Protein AF-A0A920JWT4-F1 (afdb_monomer_lite)

Sequence (68 aa):
MNEFSESEKQEFLESMGMSEPGLNKVITSGYNILNLHTYFTAGPNELRAWTIKKCHRTSSCRKNTHRF

Secondary structure (DSSP, 8-state):
-TTS-HHHHHHHHHHTT-SS-HHHHHHHHHHHHTTEEEEEEE-SS-EEEEEEE--SSHHHHHHHHTT-

Foldseek 3Di:
DVPDDPVVVCVVCVVVVHNDDVVVVVVVVVCVVQQWDWDWDDDPPDIDTDIFHNDPDPVVVCVGVVVD

pLDDT: mean 72.35, std 9.96, range [48.66, 86.25]

Radius of gyration: 17.17 Å; chains: 1; bounding box: 45×28×29 Å

Structure (mmCIF, N/CA/C/O backbone):
data_AF-A0A920JWT4-F1
#
_entry.id   AF-A0A920JWT4-F1
#
loop_
_atom_site.group_PDB
_atom_site.id
_atom_site.type_symbol
_atom_site.label_atom_id
_atom_site.label_alt_id
_atom_site.label_comp_id
_atom_site.label_asym_id
_atom_site.label_entity_id
_atom_site.label_seq_id
_atom_site.pdbx_PDB_ins_code
_atom_site.Cartn_x
_atom_site.Cartn_y
_atom_site.Cartn_z
_atom_site.occupancy
_atom_site.B_iso_or_equiv
_atom_site.auth_seq_id
_atom_site.auth_comp_id
_atom_site.auth_asym_id
_atom_site.auth_atom_id
_atom_site.pdbx_PDB_model_num
ATOM 1 N N . MET A 1 1 ? -23.417 2.104 -0.695 1.00 48.66 1 MET A N 1
ATOM 2 C CA . MET A 1 1 ? -22.290 1.433 0.006 1.00 48.66 1 MET A CA 1
ATOM 3 C C . MET A 1 1 ? -21.590 2.323 1.034 1.00 48.66 1 MET A C 1
ATOM 5 O O . MET A 1 1 ? -21.118 1.773 2.016 1.00 48.66 1 MET A O 1
ATOM 9 N N . ASN A 1 2 ? -21.518 3.653 0.865 1.00 51.28 2 ASN A N 1
ATOM 10 C CA . ASN A 1 2 ? -20.867 4.534 1.854 1.00 51.28 2 ASN A CA 1
ATOM 11 C C . ASN A 1 2 ? -21.789 5.022 2.994 1.00 51.28 2 ASN A C 1
ATOM 13 O O . ASN A 1 2 ? -21.350 5.790 3.836 1.00 51.28 2 ASN A O 1
ATOM 17 N N . GLU A 1 3 ? -23.048 4.580 3.008 1.00 59.09 3 GLU A N 1
ATOM 18 C CA . GLU A 1 3 ? -24.071 4.978 3.991 1.00 59.09 3 GLU A CA 1
ATOM 19 C C . GLU A 1 3 ? -24.318 3.922 5.079 1.00 59.09 3 GLU A C 1
ATOM 21 O O . GLU A 1 3 ? -25.016 4.200 6.043 1.00 59.09 3 GLU A O 1
ATOM 26 N N . PHE A 1 4 ? -23.735 2.727 4.943 1.00 60.34 4 PHE A N 1
ATOM 27 C CA . PHE A 1 4 ? -23.834 1.672 5.951 1.00 60.34 4 PHE A CA 1
ATOM 28 C C . PHE A 1 4 ? -22.770 1.859 7.031 1.00 60.34 4 PHE A C 1
ATOM 30 O O . PHE A 1 4 ? -21.609 2.175 6.723 1.00 60.34 4 PHE A O 1
ATOM 37 N N . SER A 1 5 ? -23.164 1.634 8.281 1.00 66.81 5 SER A N 1
ATOM 38 C CA . SER A 1 5 ? -22.247 1.543 9.418 1.00 66.81 5 SER A CA 1
ATOM 39 C C . SER A 1 5 ? -21.231 0.406 9.213 1.00 66.81 5 SER A C 1
ATOM 41 O O . SER A 1 5 ? -21.455 -0.511 8.421 1.00 66.81 5 SER A O 1
ATOM 43 N N . GLU A 1 6 ? -20.075 0.470 9.881 1.00 67.31 6 GLU A N 1
ATOM 44 C CA . GLU A 1 6 ? -19.001 -0.534 9.744 1.00 67.31 6 GLU A CA 1
ATOM 45 C C . GLU A 1 6 ? -19.519 -1.969 9.973 1.00 67.31 6 GLU A C 1
ATOM 47 O O . GLU A 1 6 ? -19.147 -2.887 9.244 1.00 67.31 6 GLU A O 1
ATOM 52 N N . SER A 1 7 ? -20.448 -2.137 10.924 1.00 69.75 7 SER A N 1
ATOM 53 C CA . SER A 1 7 ? -21.096 -3.412 11.245 1.00 69.75 7 SER A CA 1
ATOM 54 C C . SER A 1 7 ? -22.004 -3.918 10.126 1.00 69.75 7 SER A C 1
ATOM 56 O O . SER A 1 7 ? -21.913 -5.079 9.743 1.00 69.75 7 SER A O 1
ATOM 58 N N . GLU A 1 8 ? -22.827 -3.048 9.537 1.00 69.12 8 GLU A N 1
ATOM 59 C CA . GLU A 1 8 ? -23.718 -3.423 8.429 1.00 69.12 8 GLU A CA 1
ATOM 60 C C . GLU A 1 8 ? -22.929 -3.770 7.162 1.00 69.12 8 GLU A C 1
ATOM 62 O O . GLU A 1 8 ? -23.307 -4.662 6.403 1.00 69.12 8 GLU A O 1
ATOM 67 N N . LYS A 1 9 ? -21.795 -3.096 6.930 1.00 69.62 9 LYS A N 1
ATOM 68 C CA . LYS A 1 9 ? -20.880 -3.451 5.836 1.00 69.62 9 LYS A CA 1
ATOM 69 C C . LYS A 1 9 ? -20.313 -4.851 6.027 1.00 69.62 9 LYS A C 1
ATOM 71 O O . LYS A 1 9 ? -20.216 -5.591 5.051 1.00 69.62 9 LYS A O 1
ATOM 76 N N . GLN A 1 10 ? -19.934 -5.199 7.252 1.00 70.44 10 GLN A N 1
ATOM 77 C CA . GLN A 1 10 ? -19.329 -6.487 7.561 1.00 70.44 10 GLN A CA 1
ATOM 78 C C . GLN A 1 10 ? -20.346 -7.631 7.457 1.00 70.44 10 GLN A C 1
ATOM 80 O O . GLN A 1 10 ? -20.060 -8.622 6.792 1.00 70.44 10 G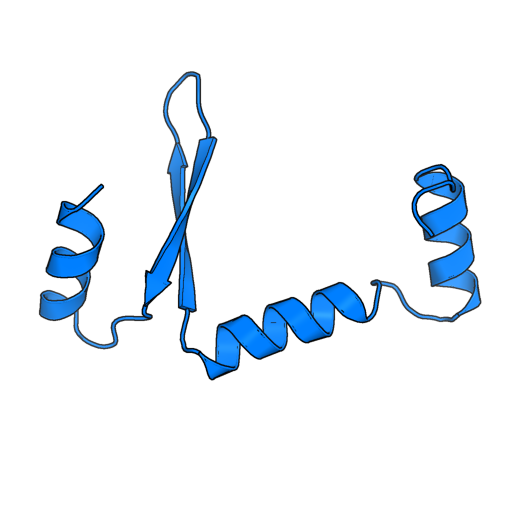LN A O 1
ATOM 85 N N . GLU A 1 11 ? -21.566 -7.448 7.967 1.00 71.50 11 GLU A N 1
ATOM 86 C CA . GLU A 1 11 ? -22.663 -8.414 7.792 1.00 71.50 11 GLU A CA 1
ATOM 87 C C . GLU A 1 11 ? -23.047 -8.598 6.315 1.00 71.50 11 GLU A C 1
ATOM 89 O O . GLU A 1 11 ? -23.265 -9.719 5.849 1.00 71.50 11 GLU A O 1
ATOM 94 N N . PHE A 1 12 ? -23.069 -7.515 5.531 1.00 69.69 12 PHE A N 1
ATOM 95 C CA . PHE A 1 12 ? -23.339 -7.591 4.094 1.00 69.69 12 PHE A CA 1
ATOM 96 C C . PHE A 1 12 ? -22.238 -8.356 3.340 1.00 69.69 12 PHE A C 1
ATOM 98 O O . PHE A 1 12 ? -22.531 -9.173 2.465 1.00 69.69 12 PHE A O 1
ATOM 105 N N . LEU A 1 13 ? -20.974 -8.133 3.704 1.00 68.31 13 LEU A N 1
ATOM 106 C CA . LEU A 1 13 ? -19.814 -8.842 3.159 1.00 68.31 13 LEU A CA 1
ATOM 107 C C . LEU A 1 13 ? -19.837 -10.339 3.514 1.00 68.31 13 LEU A C 1
ATOM 109 O O . LEU A 1 13 ? -19.652 -11.184 2.633 1.00 68.31 13 LEU A O 1
ATOM 113 N N . GLU A 1 14 ? -20.155 -10.672 4.765 1.00 73.38 14 GLU A N 1
ATOM 114 C CA . GLU A 1 14 ? -20.303 -12.053 5.234 1.00 73.38 14 GLU A CA 1
ATOM 115 C C . GLU A 1 14 ? -21.466 -12.776 4.541 1.00 73.38 14 GLU A C 1
ATOM 117 O O . GLU A 1 14 ? -21.299 -13.916 4.103 1.00 73.38 14 GLU A O 1
ATOM 122 N N . SER A 1 15 ? -22.604 -12.105 4.330 1.00 70.19 15 SER A N 1
ATOM 123 C CA . SER A 1 15 ? -23.760 -12.682 3.624 1.00 70.19 15 SER A CA 1
ATOM 124 C C . SER A 1 15 ? -23.484 -13.006 2.148 1.00 70.19 15 SER A C 1
ATOM 126 O O . SER A 1 15 ? -24.053 -13.950 1.601 1.00 70.19 15 SER A O 1
ATOM 128 N N . MET A 1 16 ? -22.570 -12.268 1.508 1.00 69.56 16 MET A N 1
ATOM 129 C CA . MET A 1 16 ? -22.089 -12.546 0.148 1.00 69.56 16 MET A CA 1
ATOM 130 C C . MET A 1 16 ? -20.936 -13.562 0.103 1.00 69.56 16 MET A C 1
ATOM 132 O O . MET A 1 16 ? -20.422 -13.850 -0.980 1.00 69.56 16 MET A O 1
ATOM 136 N N . GLY A 1 17 ? -20.502 -14.105 1.246 1.00 66.75 17 GLY A N 1
ATOM 137 C CA . GLY A 1 17 ? -19.371 -15.035 1.325 1.00 66.75 17 GLY A CA 1
ATOM 138 C C . GLY A 1 17 ? -18.026 -14.392 0.969 1.00 66.75 17 GLY A C 1
ATOM 139 O O . GLY A 1 17 ? -17.083 -15.086 0.584 1.00 66.75 17 GLY A O 1
ATOM 140 N N . MET A 1 18 ? -17.924 -13.065 1.059 1.00 62.16 18 MET A N 1
ATOM 141 C CA . MET A 1 18 ? -16.718 -12.308 0.740 1.00 62.16 18 MET A CA 1
ATOM 142 C C . MET A 1 18 ? -16.181 -11.652 2.011 1.00 62.16 18 MET A C 1
ATOM 144 O O . MET A 1 18 ? -16.721 -10.650 2.450 1.00 62.16 18 MET A O 1
ATOM 148 N N . SER A 1 19 ? -15.068 -12.140 2.571 1.00 64.56 19 SER A N 1
ATOM 149 C CA . SER A 1 19 ? -14.443 -11.486 3.741 1.00 64.56 19 SER A CA 1
ATOM 150 C C . SER A 1 19 ? -13.896 -10.085 3.454 1.00 64.56 19 SER A C 1
ATOM 152 O O . SER A 1 19 ? -13.588 -9.348 4.382 1.00 64.56 19 SER A O 1
ATOM 154 N N . GLU A 1 20 ? -13.748 -9.711 2.181 1.00 65.44 20 GLU A N 1
ATOM 155 C CA . GLU A 1 20 ? -13.227 -8.408 1.787 1.00 65.44 20 GLU A CA 1
ATOM 156 C C . GLU A 1 20 ? -13.984 -7.856 0.578 1.00 65.44 20 GLU A C 1
ATOM 158 O O . GLU A 1 20 ? -14.287 -8.610 -0.358 1.00 65.44 20 GLU A O 1
ATOM 163 N N . PRO A 1 21 ? -14.233 -6.535 0.533 1.00 72.88 21 PRO A N 1
ATOM 164 C CA . PRO A 1 21 ? -14.834 -5.907 -0.629 1.00 72.88 21 PRO A CA 1
ATOM 165 C C . PRO A 1 21 ? -13.942 -6.134 -1.852 1.00 72.88 21 PRO A C 1
ATOM 167 O O . PRO A 1 21 ? -12.739 -5.863 -1.827 1.00 72.88 21 PRO A O 1
ATOM 170 N N . GLY A 1 22 ? -14.536 -6.590 -2.959 1.00 71.38 22 GLY A N 1
ATOM 171 C CA . GLY A 1 22 ? -13.808 -6.871 -4.205 1.00 71.38 22 GLY A CA 1
ATOM 172 C C . GLY A 1 22 ? -12.986 -5.682 -4.721 1.00 71.38 22 GLY A C 1
ATOM 173 O O . GLY A 1 22 ? -11.961 -5.873 -5.374 1.00 71.38 22 GLY A O 1
ATOM 174 N N . LEU A 1 23 ? -13.368 -4.458 -4.348 1.00 75.12 23 LEU A N 1
ATOM 175 C CA . LEU A 1 23 ? -12.610 -3.246 -4.639 1.00 75.12 23 LEU A CA 1
ATOM 176 C C . LEU A 1 23 ? -11.181 -3.288 -4.066 1.00 75.12 23 LEU A C 1
ATOM 178 O O . LEU A 1 23 ? -10.241 -2.934 -4.776 1.00 75.12 23 LEU A O 1
ATOM 182 N N . ASN A 1 24 ? -10.983 -3.800 -2.846 1.00 77.06 24 ASN A N 1
ATOM 183 C CA . ASN A 1 24 ? -9.649 -3.927 -2.244 1.00 77.06 24 ASN A CA 1
ATOM 184 C C . ASN A 1 24 ? -8.760 -4.890 -3.041 1.00 77.06 24 ASN A C 1
ATOM 186 O O . ASN A 1 24 ? -7.564 -4.637 -3.219 1.00 77.06 24 ASN A O 1
ATOM 190 N N . LYS A 1 25 ? -9.350 -5.955 -3.599 1.00 77.94 25 LYS A N 1
ATOM 191 C CA . LYS A 1 25 ? -8.639 -6.906 -4.464 1.00 77.94 25 LYS A CA 1
ATOM 192 C C . LYS A 1 25 ? -8.217 -6.263 -5.781 1.00 77.94 25 LYS A C 1
AT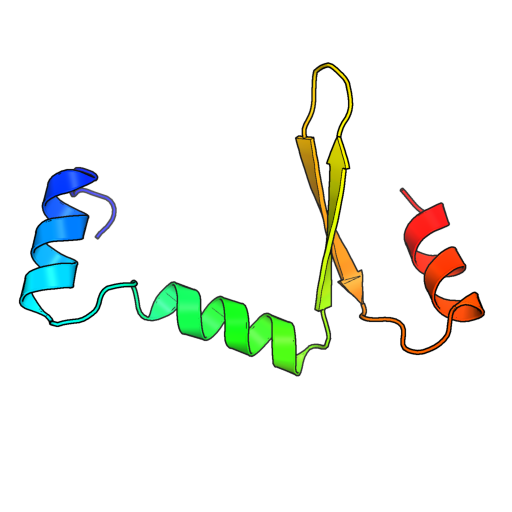OM 194 O O . LYS A 1 25 ? -7.092 -6.490 -6.227 1.00 77.94 25 LYS A O 1
ATOM 199 N N . VAL A 1 26 ? -9.073 -5.433 -6.382 1.00 82.69 26 VAL A N 1
ATOM 200 C CA . VAL A 1 26 ? -8.748 -4.695 -7.616 1.00 82.69 26 VAL A CA 1
ATOM 201 C C . VAL A 1 26 ? -7.639 -3.676 -7.366 1.00 82.69 26 VAL A C 1
ATOM 203 O O . VAL A 1 26 ? -6.674 -3.637 -8.127 1.00 82.69 26 VAL A O 1
ATOM 206 N N . ILE A 1 27 ? -7.725 -2.909 -6.276 1.00 83.12 27 ILE A N 1
ATOM 207 C CA . ILE A 1 27 ? -6.694 -1.935 -5.889 1.00 83.12 27 ILE A CA 1
ATOM 208 C C . ILE A 1 27 ? -5.353 -2.648 -5.689 1.00 83.12 27 ILE A C 1
ATOM 210 O O . ILE A 1 27 ? -4.367 -2.298 -6.3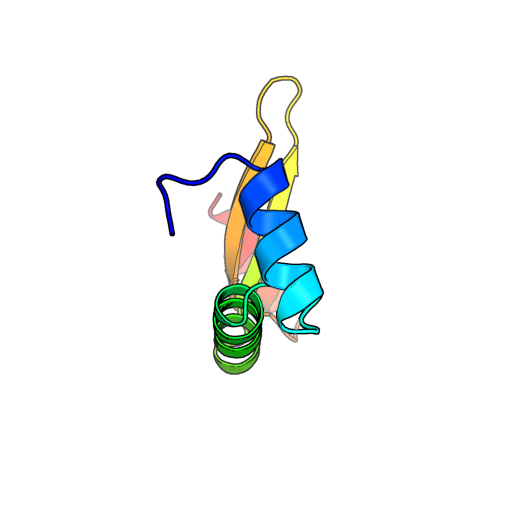34 1.00 83.12 27 ILE A O 1
ATOM 214 N N . THR A 1 28 ? -5.324 -3.708 -4.880 1.00 81.06 28 THR A N 1
ATOM 215 C CA . THR A 1 28 ? -4.097 -4.477 -4.611 1.00 81.06 28 THR A CA 1
ATOM 216 C C . THR A 1 28 ? -3.509 -5.074 -5.892 1.00 81.06 28 THR A C 1
ATOM 218 O O . THR A 1 28 ? -2.304 -4.992 -6.133 1.00 81.06 28 THR A O 1
ATOM 221 N N . SER A 1 29 ? -4.358 -5.625 -6.762 1.00 83.06 29 SER A N 1
ATOM 222 C CA . SER A 1 29 ? -3.923 -6.193 -8.042 1.00 83.06 29 SER A CA 1
ATOM 223 C C . SER A 1 29 ? -3.359 -5.124 -8.983 1.00 83.06 29 SER A C 1
ATOM 225 O O . SER A 1 29 ? -2.322 -5.346 -9.607 1.00 83.06 29 SER A O 1
ATOM 227 N N . GLY A 1 30 ? -3.974 -3.938 -9.039 1.00 85.81 30 GLY A N 1
ATOM 228 C CA . GLY A 1 30 ? -3.478 -2.800 -9.816 1.00 85.81 30 GLY A CA 1
ATOM 229 C C . GLY A 1 30 ? -2.107 -2.313 -9.340 1.00 85.81 30 GLY A C 1
ATOM 230 O O . GLY A 1 30 ? -1.207 -2.105 -10.157 1.00 85.81 30 GLY A O 1
ATOM 231 N N . TYR A 1 31 ? -1.906 -2.220 -8.021 1.00 83.94 31 TYR A N 1
ATOM 232 C CA . TYR A 1 31 ? -0.605 -1.890 -7.424 1.00 83.94 31 TYR A CA 1
ATOM 233 C C . TYR A 1 31 ? 0.476 -2.916 -7.787 1.00 83.94 31 TYR A C 1
ATOM 235 O O . TYR A 1 31 ? 1.603 -2.536 -8.121 1.00 83.94 31 TYR A O 1
ATOM 243 N N . ASN A 1 32 ? 0.130 -4.206 -7.784 1.00 82.38 32 ASN A N 1
ATOM 244 C CA . ASN A 1 32 ? 1.049 -5.279 -8.159 1.00 82.38 32 ASN A CA 1
ATOM 245 C C . ASN A 1 32 ? 1.456 -5.212 -9.638 1.00 82.38 32 ASN A C 1
ATOM 247 O O . ASN A 1 32 ? 2.645 -5.309 -9.941 1.00 82.38 32 ASN A O 1
ATOM 251 N N . ILE A 1 33 ? 0.504 -4.987 -10.551 1.00 86.25 33 ILE A N 1
ATOM 252 C CA . ILE A 1 33 ? 0.773 -4.872 -11.998 1.00 86.25 33 ILE A CA 1
ATOM 253 C C . ILE A 1 33 ? 1.676 -3.670 -12.290 1.00 86.25 33 ILE A C 1
ATOM 255 O O . ILE A 1 33 ? 2.656 -3.777 -13.029 1.00 86.25 33 ILE A O 1
ATOM 259 N N . LEU A 1 34 ? 1.380 -2.528 -11.668 1.00 84.94 34 LEU A N 1
ATOM 260 C CA . LEU A 1 34 ? 2.165 -1.303 -11.821 1.00 84.94 34 LEU A CA 1
ATOM 261 C C . LEU A 1 34 ? 3.521 -1.369 -11.109 1.00 84.94 34 LEU A C 1
ATOM 263 O O . LEU A 1 34 ? 4.311 -0.427 -11.224 1.00 84.94 34 LEU A O 1
ATOM 267 N N . ASN A 1 35 ? 3.808 -2.469 -10.403 1.00 82.00 35 ASN A N 1
ATOM 268 C CA . ASN A 1 35 ? 5.001 -2.635 -9.588 1.00 82.00 35 ASN A CA 1
ATOM 269 C C . ASN A 1 35 ? 5.187 -1.428 -8.661 1.00 82.00 35 ASN A C 1
ATOM 271 O O . ASN A 1 35 ? 6.242 -0.799 -8.649 1.00 82.00 35 ASN A O 1
ATOM 275 N N . LEU A 1 36 ? 4.148 -1.068 -7.912 1.00 82.38 36 LEU A N 1
ATOM 276 C CA . LEU A 1 36 ? 4.184 -0.002 -6.913 1.00 82.38 36 LEU A CA 1
ATOM 277 C C . LEU A 1 36 ? 4.262 -0.616 -5.514 1.00 82.38 36 LEU A C 1
ATOM 279 O O . LEU A 1 36 ? 3.699 -1.678 -5.257 1.00 82.38 36 LEU A O 1
ATOM 283 N N . HIS A 1 37 ? 4.992 0.028 -4.613 1.00 81.88 37 HIS A N 1
ATOM 284 C CA . HIS A 1 37 ? 5.083 -0.319 -3.198 1.00 81.88 37 HIS A CA 1
ATOM 285 C C . HIS A 1 37 ? 4.785 0.912 -2.352 1.00 81.88 37 HIS A C 1
ATOM 287 O O . HIS A 1 37 ? 5.119 2.034 -2.733 1.00 81.88 37 HIS A O 1
ATOM 293 N N . THR A 1 38 ? 4.178 0.682 -1.193 1.00 81.38 38 THR A N 1
ATOM 294 C CA . THR A 1 38 ? 3.917 1.728 -0.209 1.00 81.38 38 THR A CA 1
ATOM 295 C C . THR A 1 38 ? 5.042 1.731 0.816 1.00 81.38 38 THR A C 1
ATOM 297 O O . THR A 1 38 ? 5.311 0.711 1.447 1.00 81.38 38 THR A O 1
ATOM 300 N N . TYR A 1 39 ? 5.715 2.866 0.965 1.00 81.50 39 TYR A N 1
ATOM 301 C CA . TYR A 1 39 ? 6.705 3.094 2.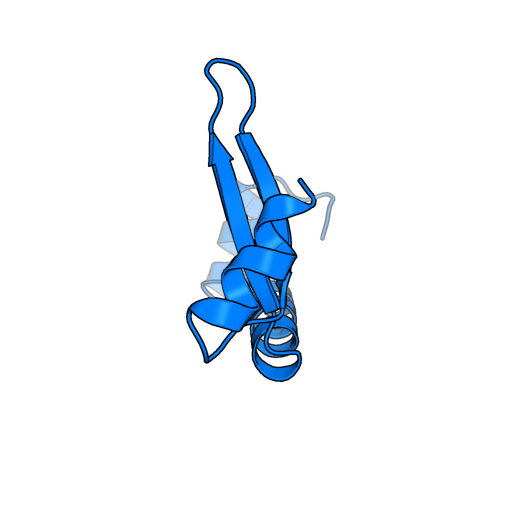009 1.00 81.50 39 TYR A CA 1
ATOM 302 C C . TYR A 1 39 ? 6.091 3.954 3.108 1.00 81.50 39 TYR A C 1
ATOM 304 O O . TYR A 1 39 ? 5.428 4.951 2.816 1.00 81.50 39 TYR A O 1
ATOM 312 N N . PHE A 1 40 ? 6.318 3.576 4.362 1.00 81.00 40 PHE A N 1
ATOM 313 C CA . PHE A 1 40 ? 5.787 4.300 5.507 1.00 81.00 40 PHE A CA 1
ATOM 314 C C . PHE A 1 40 ? 6.903 5.074 6.193 1.00 81.00 40 PHE A C 1
ATOM 316 O O . PHE A 1 40 ? 7.926 4.509 6.577 1.00 81.00 40 PHE A O 1
ATOM 323 N N . THR A 1 41 ? 6.690 6.373 6.365 1.00 83.19 41 THR A N 1
ATOM 324 C CA . THR A 1 41 ? 7.498 7.200 7.259 1.00 83.19 41 THR A CA 1
ATOM 325 C C . THR A 1 41 ? 6.716 7.370 8.552 1.00 83.19 41 THR A C 1
ATOM 327 O O . THR A 1 41 ? 5.627 7.949 8.533 1.00 83.19 41 THR A O 1
ATOM 330 N N . ALA A 1 42 ? 7.252 6.844 9.652 1.00 81.00 42 ALA A N 1
ATOM 331 C CA . ALA A 1 42 ? 6.692 7.013 10.986 1.00 81.00 42 ALA A CA 1
ATOM 332 C C . ALA A 1 42 ? 7.517 8.062 11.744 1.00 81.00 42 ALA A C 1
ATOM 334 O O . ALA A 1 42 ? 8.680 7.829 12.072 1.00 81.00 42 ALA A O 1
ATOM 335 N N . GLY A 1 43 ? 6.922 9.229 11.971 1.00 79.94 43 GLY A N 1
ATOM 336 C CA . GLY A 1 43 ? 7.403 10.232 12.916 1.00 79.94 43 GLY A CA 1
ATOM 337 C C . GLY A 1 43 ? 6.623 10.156 14.234 1.00 79.94 43 GLY A C 1
ATOM 338 O O . GLY A 1 43 ? 5.612 9.460 14.305 1.00 79.94 43 GLY A O 1
ATOM 339 N N . PRO A 1 44 ? 7.042 10.892 15.276 1.00 78.31 44 PRO A N 1
ATOM 340 C CA . PRO A 1 44 ? 6.381 10.862 16.584 1.00 78.31 44 PRO A CA 1
ATOM 341 C C . PRO A 1 44 ? 4.909 11.304 16.545 1.00 78.31 44 PRO A C 1
ATOM 343 O O . PRO A 1 44 ? 4.130 10.841 17.368 1.00 78.31 44 PRO A O 1
ATOM 346 N N . ASN A 1 45 ? 4.523 12.145 15.575 1.00 78.50 45 ASN A N 1
ATOM 347 C CA . ASN A 1 45 ? 3.160 12.680 15.451 1.00 78.50 45 ASN A CA 1
ATOM 348 C C . ASN A 1 45 ? 2.500 12.432 14.083 1.00 78.50 45 ASN A C 1
ATOM 350 O O . ASN A 1 45 ? 1.348 12.810 13.898 1.00 78.50 45 ASN A O 1
ATOM 354 N N . GLU A 1 46 ? 3.194 11.824 13.113 1.00 78.19 46 GLU A N 1
ATOM 355 C CA . GLU A 1 46 ? 2.633 11.587 11.777 1.00 78.19 46 GLU A CA 1
ATOM 356 C C . GLU A 1 46 ? 3.082 10.245 11.199 1.00 78.19 46 GLU A C 1
ATOM 358 O O . GLU A 1 46 ? 4.269 9.914 11.172 1.00 78.19 46 GLU A O 1
ATOM 363 N N . LEU A 1 47 ? 2.109 9.507 10.667 1.00 83.25 47 LEU A N 1
ATOM 364 C CA . LEU A 1 47 ? 2.311 8.329 9.836 1.00 83.25 47 LEU A CA 1
ATOM 365 C C . LEU A 1 47 ? 1.901 8.697 8.413 1.00 83.25 47 LEU A C 1
ATOM 367 O O . LEU A 1 47 ? 0.730 8.968 8.148 1.00 83.25 47 LEU A O 1
ATOM 371 N N . ARG A 1 48 ? 2.868 8.726 7.493 1.00 82.94 48 ARG A N 1
ATOM 372 C CA . ARG A 1 48 ? 2.600 8.978 6.071 1.00 82.94 48 ARG A CA 1
ATOM 373 C C . ARG A 1 48 ? 2.950 7.770 5.227 1.00 82.94 48 ARG A C 1
ATOM 375 O O . ARG A 1 48 ? 3.990 7.142 5.416 1.00 82.94 48 ARG A O 1
ATOM 382 N N . ALA A 1 49 ? 2.066 7.487 4.278 1.00 86.00 49 ALA A N 1
ATOM 383 C CA . ALA A 1 49 ? 2.209 6.435 3.289 1.00 86.00 49 ALA A CA 1
ATOM 384 C C . ALA A 1 49 ? 2.565 7.053 1.930 1.00 86.00 49 ALA A C 1
ATOM 386 O O . ALA A 1 49 ? 1.823 7.883 1.404 1.00 86.00 49 ALA A O 1
ATOM 387 N N . TRP A 1 50 ? 3.684 6.632 1.350 1.00 83.62 50 TRP A N 1
ATOM 388 C CA . TRP A 1 50 ? 4.186 7.123 0.068 1.00 83.62 50 TRP A CA 1
ATOM 389 C C . TRP A 1 50 ? 4.170 6.003 -0.965 1.00 83.62 50 TRP A C 1
ATOM 391 O O . TRP A 1 50 ? 4.689 4.918 -0.712 1.00 83.62 50 TRP A O 1
ATOM 401 N N . THR A 1 51 ? 3.609 6.260 -2.147 1.00 83.94 51 THR A N 1
ATOM 402 C CA . THR A 1 51 ? 3.614 5.285 -3.248 1.00 83.94 51 THR A CA 1
ATOM 403 C C . THR A 1 51 ? 4.880 5.455 -4.089 1.00 83.94 51 THR A C 1
ATOM 405 O O . THR A 1 51 ? 5.084 6.498 -4.709 1.00 83.94 51 THR A O 1
ATOM 408 N N . ILE A 1 52 ? 5.726 4.425 -4.135 1.00 80.88 52 ILE A N 1
ATOM 409 C CA . ILE A 1 52 ? 6.982 4.402 -4.897 1.00 80.88 52 ILE A CA 1
ATOM 410 C C . ILE A 1 52 ? 7.008 3.232 -5.883 1.00 80.88 52 ILE A C 1
ATOM 412 O O . ILE A 1 52 ? 6.415 2.184 -5.645 1.00 80.88 52 ILE A O 1
ATOM 416 N N . LYS A 1 53 ? 7.729 3.371 -7.002 1.00 81.88 53 LYS A N 1
ATOM 417 C CA . LYS A 1 53 ? 7.974 2.237 -7.909 1.00 81.88 53 LYS A CA 1
ATOM 418 C C . LYS A 1 53 ? 8.892 1.208 -7.251 1.00 81.88 53 LYS A C 1
ATOM 420 O O . LYS A 1 53 ? 9.945 1.564 -6.719 1.00 81.88 53 LYS A O 1
ATOM 425 N N . LYS A 1 54 ? 8.507 -0.063 -7.353 1.00 74.56 54 LYS A N 1
ATOM 426 C CA . LYS A 1 54 ? 9.246 -1.243 -6.909 1.00 74.56 54 LYS A CA 1
ATOM 427 C C . LYS A 1 54 ? 10.590 -1.2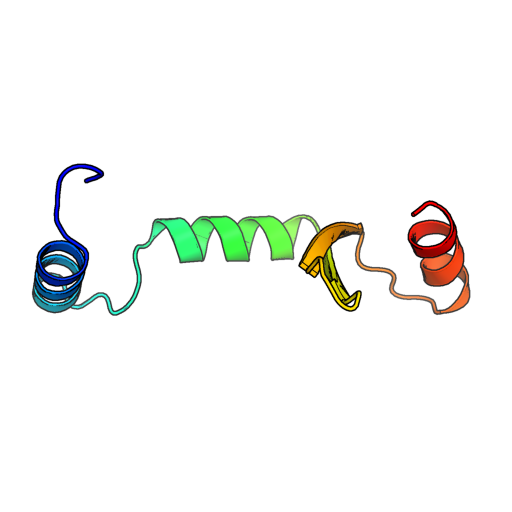68 -7.624 1.00 74.56 54 LYS A C 1
ATOM 429 O O . LYS A 1 54 ? 10.692 -1.407 -8.841 1.00 74.56 54 LYS A O 1
ATOM 434 N N . CYS A 1 55 ? 11.634 -1.074 -6.839 1.00 68.00 55 CYS A N 1
ATOM 435 C CA . CYS A 1 55 ? 13.011 -1.143 -7.280 1.00 68.00 55 CYS A CA 1
ATOM 436 C C . CYS A 1 55 ? 13.474 -2.609 -7.180 1.00 68.00 55 CYS A C 1
ATOM 438 O O . CYS A 1 55 ? 13.250 -3.264 -6.168 1.00 68.00 55 CYS A O 1
ATOM 440 N N . HIS A 1 56 ? 14.126 -3.147 -8.210 1.00 67.12 56 HIS A N 1
ATOM 441 C CA . HIS A 1 56 ? 14.741 -4.484 -8.121 1.00 67.12 56 HIS A CA 1
ATOM 442 C C . HIS A 1 56 ? 16.220 -4.411 -7.678 1.00 67.12 56 HIS A C 1
ATOM 444 O O . HIS A 1 56 ? 16.753 -5.372 -7.129 1.00 67.12 56 HIS A O 1
ATOM 450 N N . ARG A 1 57 ? 16.890 -3.266 -7.891 1.00 63.81 57 ARG A N 1
ATOM 451 C CA . ARG A 1 57 ? 18.301 -3.031 -7.533 1.00 63.81 57 ARG A CA 1
ATOM 452 C C . ARG A 1 57 ? 18.419 -2.020 -6.396 1.00 63.81 57 ARG A C 1
ATOM 454 O O . ARG A 1 57 ? 17.841 -0.932 -6.471 1.00 63.81 57 ARG A O 1
ATOM 461 N N . THR A 1 58 ? 19.228 -2.350 -5.391 1.00 54.84 58 THR A N 1
ATOM 462 C CA . THR A 1 58 ? 19.520 -1.526 -4.201 1.00 54.84 58 THR A CA 1
ATOM 463 C C . THR A 1 58 ? 19.986 -0.109 -4.555 1.00 54.84 58 THR A C 1
ATOM 465 O O . THR A 1 58 ? 19.541 0.859 -3.940 1.00 54.84 58 THR A O 1
ATOM 468 N N . SER A 1 59 ? 20.791 0.051 -5.611 1.00 66.50 59 SER A N 1
ATOM 469 C CA . SER A 1 59 ? 21.274 1.359 -6.087 1.00 66.50 59 SER A CA 1
ATOM 470 C C . SER A 1 59 ? 20.180 2.244 -6.700 1.00 66.50 59 SER A C 1
ATOM 472 O O . SER A 1 59 ? 20.219 3.466 -6.559 1.00 66.50 59 SER A O 1
ATOM 474 N N . SER A 1 60 ? 19.182 1.646 -7.357 1.00 61.84 60 SER A N 1
ATOM 475 C CA . SER A 1 60 ? 18.065 2.385 -7.955 1.00 61.84 60 SER A CA 1
ATOM 476 C C . SER A 1 60 ? 17.016 2.777 -6.918 1.00 61.84 60 SER A C 1
ATOM 478 O O . SER A 1 60 ? 16.349 3.792 -7.096 1.00 61.84 60 SER A O 1
ATOM 480 N N . CYS A 1 61 ? 16.874 2.000 -5.841 1.00 57.84 61 CYS A N 1
ATOM 481 C CA . CYS A 1 61 ? 15.896 2.287 -4.796 1.00 57.84 61 CYS A CA 1
ATOM 482 C C . CYS A 1 61 ? 16.198 3.586 -4.057 1.00 57.84 61 CYS A C 1
ATOM 484 O O . CYS A 1 61 ? 15.317 4.422 -3.889 1.00 57.84 61 CYS A O 1
ATOM 486 N N . ARG A 1 62 ? 17.476 3.784 -3.703 1.00 58.28 62 ARG A N 1
ATOM 487 C CA . ARG A 1 62 ? 17.952 4.967 -2.978 1.00 58.28 62 ARG A CA 1
ATOM 488 C C . ARG A 1 62 ? 17.577 6.272 -3.688 1.00 58.28 62 ARG A C 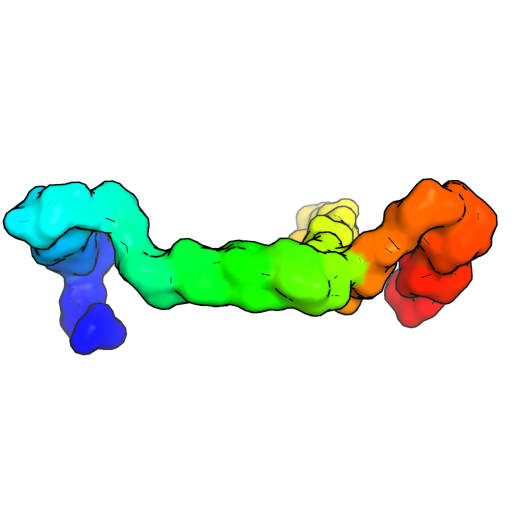1
ATOM 490 O O . ARG A 1 62 ? 17.236 7.242 -3.028 1.00 58.28 62 ARG A O 1
ATOM 497 N N . LYS A 1 63 ? 17.577 6.296 -5.025 1.00 61.34 63 LYS A N 1
ATOM 498 C CA . LYS A 1 63 ? 17.197 7.492 -5.797 1.00 61.34 63 LYS A CA 1
ATOM 499 C C . LYS A 1 63 ? 15.717 7.863 -5.639 1.00 61.34 63 LYS A C 1
ATOM 501 O O . LYS A 1 63 ? 15.394 9.042 -5.700 1.00 61.34 63 LYS A O 1
ATOM 506 N N . ASN A 1 64 ? 14.839 6.879 -5.431 1.00 60.53 64 ASN A N 1
ATOM 507 C CA . ASN A 1 64 ? 13.408 7.118 -5.240 1.00 60.53 64 ASN A CA 1
ATOM 508 C C . ASN A 1 64 ? 13.064 7.515 -3.799 1.00 60.53 64 ASN A C 1
ATOM 510 O O . ASN A 1 64 ? 12.134 8.290 -3.614 1.00 60.53 64 ASN A O 1
ATOM 514 N N . THR A 1 65 ? 13.794 7.019 -2.794 1.00 58.91 65 THR A N 1
ATOM 515 C CA . THR A 1 65 ? 13.552 7.361 -1.379 1.00 58.91 65 THR A CA 1
ATOM 516 C C . THR A 1 65 ? 14.180 8.685 -0.950 1.00 58.91 65 THR A C 1
ATOM 518 O O . THR A 1 65 ? 13.615 9.348 -0.098 1.00 58.91 65 THR A O 1
ATOM 521 N N . HIS A 1 66 ? 15.300 9.113 -1.549 1.00 59.84 66 HIS A N 1
ATOM 522 C CA . HIS A 1 66 ? 15.968 10.394 -1.222 1.00 59.84 66 HIS A CA 1
ATOM 523 C C . HIS A 1 66 ? 15.200 11.649 -1.679 1.00 59.84 66 HIS A C 1
ATOM 525 O O . HIS A 1 66 ? 15.696 12.760 -1.527 1.00 59.84 66 HIS A O 1
ATOM 531 N N . ARG A 1 67 ? 14.013 11.490 -2.276 1.00 57.66 67 ARG A N 1
ATOM 532 C CA . ARG A 1 67 ? 13.180 12.596 -2.770 1.00 57.66 67 ARG A CA 1
ATOM 533 C C . ARG A 1 67 ? 12.061 12.998 -1.792 1.00 57.66 67 ARG A C 1
ATOM 535 O O . ARG A 1 67 ? 11.289 13.888 -2.139 1.00 57.66 67 ARG A O 1
ATOM 542 N N . PHE A 1 68 ? 11.968 12.348 -0.628 1.00 55.28 68 PHE A N 1
ATOM 543 C CA . PHE A 1 68 ? 10.913 12.543 0.373 1.00 55.28 68 PHE A CA 1
ATOM 544 C C . PHE A 1 68 ? 11.491 12.847 1.752 1.00 55.28 68 PHE A C 1
ATOM 546 O O . PHE A 1 68 ? 12.557 12.274 2.074 1.00 55.28 68 PHE A O 1
#